Protein AF-A0A1F4XU92-F1 (afdb_monomer_lite)

Structure (mmCIF, N/CA/C/O backbone):
data_AF-A0A1F4XU92-F1
#
_entry.id   AF-A0A1F4XU92-F1
#
loop_
_atom_site.group_PDB
_atom_site.id
_atom_site.type_symbol
_atom_site.label_atom_id
_atom_site.label_alt_id
_atom_site.label_comp_id
_atom_site.label_asym_id
_atom_site.label_entity_id
_atom_site.label_seq_id
_atom_site.pdbx_PDB_ins_code
_atom_site.Cartn_x
_atom_site.Cartn_y
_atom_site.Cartn_z
_atom_site.occupancy
_atom_site.B_iso_or_equiv
_atom_site.auth_seq_id
_atom_site.auth_comp_id
_atom_site.auth_asym_id
_atom_site.auth_atom_id
_atom_site.pdbx_PDB_model_num
ATOM 1 N N . MET A 1 1 ? -14.243 -9.861 16.630 1.00 56.34 1 MET A N 1
ATOM 2 C CA . MET A 1 1 ? -13.476 -11.071 16.261 1.00 56.34 1 MET A CA 1
ATOM 3 C C . MET A 1 1 ? -12.006 -10.678 16.238 1.00 56.34 1 MET A C 1
ATOM 5 O O . MET A 1 1 ? -11.633 -9.948 15.330 1.00 56.34 1 MET A O 1
ATOM 9 N N . PRO A 1 2 ? -11.199 -11.076 17.234 1.00 64.69 2 PRO A N 1
ATOM 10 C CA . PRO A 1 2 ? -9.804 -10.630 17.376 1.00 64.69 2 PRO A CA 1
ATOM 11 C C . PRO A 1 2 ? -8.951 -10.834 16.111 1.00 64.69 2 PRO A C 1
ATOM 13 O O . PRO A 1 2 ? -8.081 -10.027 15.803 1.00 64.69 2 PRO A O 1
ATOM 16 N N . SER A 1 3 ? -9.257 -11.880 15.338 1.00 69.00 3 SER A N 1
ATOM 17 C CA . SER A 1 3 ? -8.586 -12.216 14.081 1.00 69.00 3 SER A CA 1
ATOM 18 C C . SER A 1 3 ? -8.782 -11.178 12.972 1.00 69.00 3 SER A C 1
ATOM 20 O O . SER A 1 3 ? -7.827 -10.866 12.267 1.00 69.00 3 SER A O 1
ATOM 22 N N . LEU A 1 4 ? -9.981 -10.604 12.824 1.00 74.19 4 LEU A N 1
ATOM 23 C CA . LEU A 1 4 ? -10.250 -9.617 11.771 1.00 74.19 4 LEU A CA 1
ATOM 24 C C . LEU A 1 4 ? -9.502 -8.303 12.037 1.00 74.19 4 LEU A C 1
ATOM 26 O O . LEU A 1 4 ? -8.967 -7.704 11.107 1.00 74.19 4 LEU A O 1
ATOM 30 N N . ASN A 1 5 ? -9.396 -7.911 13.313 1.00 82.25 5 ASN A N 1
ATOM 31 C CA . ASN A 1 5 ? -8.617 -6.745 13.732 1.00 82.25 5 ASN A CA 1
ATOM 32 C C . ASN A 1 5 ? -7.135 -6.929 13.374 1.00 82.25 5 ASN A C 1
ATOM 34 O O . ASN A 1 5 ? -6.516 -6.010 12.847 1.00 82.25 5 ASN A O 1
ATOM 38 N N . MET A 1 6 ? -6.578 -8.122 13.616 1.00 87.56 6 MET A N 1
ATOM 39 C CA . MET A 1 6 ? -5.182 -8.438 13.300 1.00 87.56 6 MET A CA 1
ATOM 40 C C . MET A 1 6 ? -4.909 -8.402 11.792 1.00 87.56 6 MET A C 1
ATOM 42 O O . MET A 1 6 ? -3.922 -7.806 11.367 1.00 87.56 6 MET A O 1
ATOM 46 N N . VAL A 1 7 ? -5.787 -8.992 10.976 1.00 90.31 7 VAL A N 1
ATOM 47 C CA . VAL A 1 7 ? -5.635 -8.984 9.511 1.00 90.31 7 VAL A CA 1
ATOM 48 C C . VAL A 1 7 ? -5.689 -7.559 8.960 1.00 90.31 7 VAL A C 1
ATOM 50 O O . VAL A 1 7 ? -4.822 -7.184 8.174 1.00 90.31 7 VAL A O 1
ATOM 53 N N . ALA A 1 8 ? -6.653 -6.745 9.406 1.00 88.94 8 ALA A N 1
ATOM 54 C CA . ALA A 1 8 ? -6.753 -5.348 8.990 1.00 88.94 8 ALA A CA 1
ATOM 55 C C . ALA A 1 8 ? -5.489 -4.551 9.361 1.00 88.94 8 ALA A C 1
ATOM 57 O O . ALA A 1 8 ? -4.950 -3.822 8.529 1.00 88.94 8 ALA A O 1
ATOM 58 N N . TRP A 1 9 ? -4.969 -4.752 10.576 1.00 91.50 9 TRP A N 1
ATOM 59 C CA . TRP A 1 9 ? -3.720 -4.136 11.028 1.00 91.50 9 TRP A CA 1
ATOM 60 C C . TRP A 1 9 ? -2.519 -4.519 10.162 1.00 91.50 9 TRP A C 1
ATOM 62 O O . TRP A 1 9 ? -1.765 -3.644 9.738 1.00 91.50 9 TRP A O 1
ATOM 72 N N . ILE A 1 10 ? -2.349 -5.811 9.870 1.00 93.81 10 ILE A N 1
ATOM 73 C CA . ILE A 1 10 ? -1.255 -6.301 9.021 1.00 93.81 10 ILE A CA 1
ATOM 74 C C . ILE A 1 10 ? -1.353 -5.685 7.625 1.00 93.81 10 ILE A C 1
ATOM 76 O O . ILE A 1 10 ? -0.359 -5.169 7.119 1.00 93.81 10 ILE A O 1
ATOM 80 N N . LEU A 1 11 ? -2.543 -5.687 7.017 1.00 95.38 11 LEU A N 1
ATOM 81 C CA . LEU A 1 11 ? -2.748 -5.121 5.682 1.00 95.38 11 LEU A CA 1
ATOM 82 C C . LEU A 1 11 ? -2.432 -3.622 5.639 1.00 95.38 11 LEU A C 1
ATOM 84 O O . LEU A 1 11 ? -1.786 -3.166 4.698 1.00 95.38 11 LEU A O 1
ATOM 88 N N . VAL A 1 12 ? -2.814 -2.857 6.665 1.00 95.56 12 VAL A N 1
ATOM 89 C CA . VAL A 1 12 ? -2.483 -1.426 6.748 1.00 95.56 12 VAL A CA 1
ATOM 90 C C . VAL A 1 12 ? -0.981 -1.199 6.902 1.00 95.56 12 VAL A C 1
ATOM 92 O O . VAL A 1 12 ? -0.435 -0.338 6.216 1.00 95.56 12 VAL A O 1
ATOM 95 N N . ILE A 1 13 ? -0.294 -1.980 7.743 1.00 95.69 13 ILE A N 1
ATOM 96 C CA . ILE A 1 13 ? 1.166 -1.882 7.901 1.00 95.69 13 ILE A CA 1
ATOM 97 C C . ILE A 1 13 ? 1.871 -2.200 6.577 1.00 95.69 13 ILE A C 1
ATOM 99 O O . ILE A 1 13 ? 2.729 -1.435 6.142 1.00 95.69 13 ILE A O 1
ATOM 103 N N . VAL A 1 14 ? 1.489 -3.291 5.907 1.00 96.62 14 VAL A N 1
ATOM 104 C CA . VAL A 1 14 ? 2.054 -3.674 4.603 1.00 96.62 14 VAL A CA 1
ATOM 105 C C . VAL A 1 14 ? 1.811 -2.581 3.562 1.00 96.62 14 VAL A C 1
ATOM 107 O O . VAL A 1 14 ? 2.733 -2.203 2.839 1.00 96.62 14 VAL A O 1
ATOM 110 N N . GLY A 1 15 ? 0.599 -2.023 3.520 1.00 97.44 15 GLY A N 1
ATOM 111 C CA . GLY A 1 15 ? 0.258 -0.897 2.657 1.00 97.44 15 GLY A CA 1
ATOM 112 C C . GLY A 1 15 ? 1.131 0.331 2.905 1.00 97.44 15 GLY A C 1
ATOM 113 O O . GLY A 1 15 ? 1.705 0.876 1.964 1.00 97.44 15 GLY A O 1
ATOM 114 N N . ALA A 1 16 ? 1.280 0.729 4.169 1.00 97.38 16 ALA A N 1
ATOM 115 C CA . ALA A 1 16 ? 2.093 1.875 4.564 1.00 97.38 16 ALA A CA 1
ATOM 116 C C . ALA A 1 16 ? 3.572 1.689 4.195 1.00 97.38 16 ALA A C 1
ATOM 118 O O . ALA A 1 16 ? 4.193 2.616 3.676 1.00 97.38 16 ALA A O 1
ATOM 119 N N . LEU A 1 17 ? 4.125 0.488 4.398 1.00 98.12 17 LEU A N 1
ATOM 120 C CA . LEU A 1 17 ? 5.497 0.164 4.001 1.00 98.12 17 LEU A CA 1
ATOM 121 C C . LEU A 1 17 ? 5.678 0.202 2.477 1.00 98.12 17 LEU A C 1
ATOM 123 O O . LEU A 1 17 ? 6.640 0.804 2.008 1.00 98.12 17 LEU A O 1
ATOM 127 N N . ASN A 1 18 ? 4.751 -0.373 1.697 1.00 98.25 18 ASN A N 1
ATOM 128 C CA . ASN A 1 18 ? 4.822 -0.325 0.232 1.00 98.25 18 ASN A CA 1
ATOM 129 C C . ASN A 1 18 ? 4.793 1.119 -0.283 1.00 98.25 18 ASN A C 1
ATOM 131 O O . ASN A 1 18 ? 5.608 1.487 -1.118 1.00 98.25 18 ASN A O 1
ATOM 135 N N . TRP A 1 19 ? 3.888 1.951 0.236 1.00 97.44 19 TRP A N 1
ATOM 136 C CA . TRP A 1 19 ? 3.779 3.352 -0.179 1.00 97.44 19 TRP A CA 1
ATOM 137 C C . TRP A 1 19 ? 4.986 4.184 0.267 1.00 97.44 19 TRP A C 1
ATOM 139 O O . TRP A 1 19 ? 5.440 5.048 -0.479 1.00 97.44 19 TRP A O 1
ATOM 149 N N . GLY A 1 20 ? 5.549 3.894 1.444 1.00 97.75 20 GLY A N 1
ATOM 150 C CA . GLY A 1 20 ? 6.803 4.495 1.895 1.00 97.75 20 GLY A CA 1
ATOM 151 C C . GLY A 1 20 ? 7.968 4.171 0.959 1.00 97.75 20 GLY A C 1
ATOM 152 O O . GLY A 1 20 ? 8.724 5.067 0.593 1.00 97.75 20 GLY A O 1
ATOM 153 N N . LEU A 1 21 ? 8.081 2.917 0.515 1.00 98.06 21 LEU A N 1
ATOM 154 C CA . LEU A 1 21 ? 9.088 2.519 -0.469 1.00 98.06 21 LEU A CA 1
ATOM 155 C C . LEU A 1 21 ? 8.841 3.160 -1.833 1.00 98.06 21 LEU A C 1
ATOM 157 O O . LEU A 1 21 ? 9.797 3.652 -2.415 1.00 98.06 21 LEU A O 1
ATOM 161 N N . VAL A 1 22 ? 7.593 3.227 -2.307 1.00 98.00 22 VAL A N 1
ATOM 162 C CA . VAL A 1 22 ? 7.247 3.945 -3.546 1.00 98.00 22 VAL A CA 1
ATOM 163 C C . VAL A 1 22 ? 7.725 5.397 -3.480 1.00 98.00 22 VAL A C 1
ATOM 165 O O . VAL A 1 22 ? 8.468 5.817 -4.360 1.00 98.00 22 VAL A O 1
ATOM 168 N N . GLY A 1 23 ? 7.407 6.125 -2.405 1.00 97.88 23 GLY A N 1
ATOM 169 C CA . GLY A 1 23 ? 7.856 7.511 -2.246 1.00 97.88 23 GLY A CA 1
ATOM 170 C C . GLY A 1 23 ? 9.380 7.654 -2.155 1.00 97.88 23 GLY A C 1
ATOM 171 O O . GLY A 1 23 ? 9.948 8.576 -2.733 1.00 97.88 23 GLY A O 1
ATOM 172 N N . LEU A 1 24 ? 10.073 6.736 -1.469 1.00 98.31 24 LEU A N 1
ATOM 173 C CA . LEU A 1 24 ? 11.543 6.713 -1.441 1.00 98.31 24 LEU A CA 1
ATOM 174 C C . LEU A 1 24 ? 12.147 6.403 -2.816 1.00 98.31 24 LEU A C 1
ATOM 176 O O . LEU A 1 24 ? 13.153 7.002 -3.194 1.00 98.31 24 LEU A O 1
ATOM 180 N N . GLY A 1 25 ? 11.525 5.494 -3.561 1.00 97.69 25 GLY A N 1
ATOM 181 C CA . GLY A 1 25 ? 11.902 5.152 -4.923 1.00 97.69 25 GLY A CA 1
ATOM 182 C C . GLY A 1 25 ? 11.787 6.354 -5.856 1.00 97.69 25 GLY A C 1
ATOM 183 O O . GLY A 1 25 ? 12.708 6.603 -6.633 1.00 97.69 25 GLY A O 1
ATOM 184 N N . ASP A 1 26 ? 10.733 7.162 -5.712 1.00 97.19 26 ASP A N 1
ATOM 185 C CA . ASP A 1 26 ? 10.564 8.393 -6.487 1.00 97.19 26 ASP A CA 1
ATOM 186 C C . ASP A 1 26 ? 11.738 9.366 -6.268 1.00 97.19 26 ASP A C 1
ATOM 188 O O . ASP A 1 26 ? 12.281 9.903 -7.235 1.00 97.19 26 ASP A O 1
ATOM 192 N N . PHE A 1 27 ? 12.215 9.530 -5.026 1.00 97.12 27 PHE A N 1
ATOM 193 C CA . PHE A 1 27 ? 13.427 10.319 -4.741 1.00 97.12 27 PHE A CA 1
ATOM 194 C C . PHE A 1 27 ? 14.704 9.701 -5.327 1.00 97.12 27 PHE A C 1
ATOM 196 O O . PHE A 1 27 ? 15.647 10.424 -5.651 1.00 97.12 27 PHE A O 1
ATOM 203 N N . ALA A 1 28 ? 14.744 8.377 -5.464 1.00 96.75 28 ALA A N 1
ATOM 204 C CA . ALA A 1 28 ? 15.858 7.632 -6.041 1.00 96.75 28 ALA A CA 1
ATOM 205 C C . ALA A 1 28 ? 15.766 7.464 -7.574 1.00 96.75 28 ALA A C 1
ATOM 207 O O . ALA A 1 28 ? 16.660 6.864 -8.171 1.00 96.75 28 ALA A O 1
ATOM 208 N N . GLY A 1 29 ? 14.706 7.966 -8.221 1.00 96.12 29 GLY A N 1
ATOM 209 C CA . GLY A 1 29 ? 14.472 7.807 -9.660 1.00 96.12 29 GLY A CA 1
ATOM 210 C C . GLY A 1 29 ? 14.141 6.371 -10.092 1.00 96.12 29 GLY A C 1
ATOM 211 O O . GLY A 1 29 ? 14.427 5.990 -11.226 1.00 96.12 29 GLY A O 1
ATOM 212 N N . SER A 1 30 ? 13.578 5.553 -9.199 1.00 94.69 30 SER A N 1
ATOM 213 C CA . SER A 1 30 ? 13.279 4.135 -9.433 1.00 94.69 30 SER A CA 1
ATOM 214 C C . SER A 1 30 ? 11.929 3.742 -8.827 1.00 94.69 30 SER A C 1
ATOM 216 O O . SER A 1 30 ? 11.553 4.227 -7.770 1.00 94.69 30 SER A O 1
ATOM 218 N N . SER A 1 31 ? 11.180 2.835 -9.461 1.00 94.06 31 SER A N 1
ATOM 219 C CA . SER A 1 31 ? 9.913 2.362 -8.888 1.00 94.06 31 SER A CA 1
ATOM 220 C C . SER A 1 31 ? 10.161 1.241 -7.880 1.00 94.06 31 SER A C 1
ATOM 222 O O . SER A 1 31 ? 10.579 0.147 -8.256 1.00 94.06 31 SER A O 1
ATOM 224 N N . TRP A 1 32 ? 9.876 1.496 -6.601 1.00 97.19 32 TRP A N 1
ATOM 225 C CA . TRP A 1 32 ? 9.986 0.505 -5.518 1.00 97.19 32 TRP A CA 1
ATOM 226 C C . TRP A 1 32 ? 8.616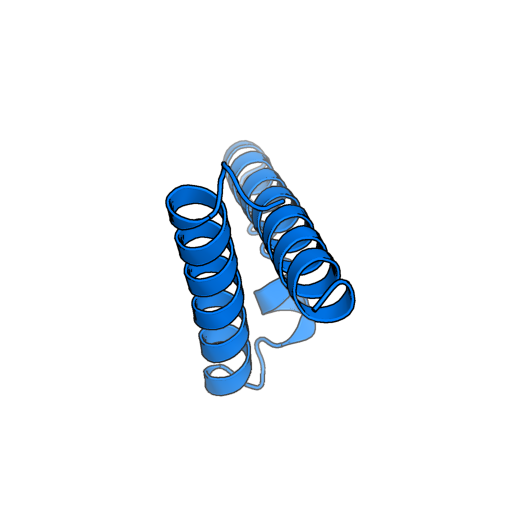 0.044 -5.015 1.00 97.19 32 TRP A C 1
ATOM 228 O O . TRP A 1 32 ? 8.369 -0.094 -3.816 1.00 97.19 32 TRP A O 1
ATOM 238 N N . ASN A 1 33 ? 7.697 -0.193 -5.948 1.00 97.19 33 ASN A N 1
ATOM 239 C CA . ASN A 1 33 ? 6.403 -0.784 -5.639 1.00 97.19 33 ASN A CA 1
ATOM 240 C C . ASN A 1 33 ? 6.553 -2.300 -5.454 1.00 97.19 33 ASN A C 1
ATOM 242 O O . ASN A 1 33 ? 6.470 -3.064 -6.413 1.00 97.19 33 ASN A O 1
ATOM 246 N N . VAL A 1 34 ? 6.763 -2.740 -4.213 1.00 96.44 34 VAL A N 1
ATOM 247 C CA . VAL A 1 34 ? 6.976 -4.153 -3.862 1.00 96.44 34 VAL A CA 1
ATOM 248 C C . VAL A 1 34 ? 5.793 -5.028 -4.274 1.00 96.44 34 VAL A C 1
ATOM 250 O O . VAL A 1 34 ? 5.998 -6.145 -4.745 1.00 96.44 34 VAL A O 1
ATOM 253 N N . VAL A 1 35 ? 4.557 -4.530 -4.147 1.00 96.62 35 VAL A N 1
ATOM 254 C CA . VAL A 1 35 ? 3.370 -5.283 -4.586 1.00 96.62 35 VAL A CA 1
ATOM 255 C C . VAL A 1 35 ? 3.443 -5.554 -6.090 1.00 96.62 35 VAL A C 1
ATOM 257 O O . VAL A 1 35 ? 3.264 -6.698 -6.504 1.00 96.62 35 VAL A O 1
ATOM 260 N N . ASN A 1 36 ? 3.785 -4.544 -6.892 1.00 97.19 36 ASN A N 1
ATOM 261 C CA . ASN A 1 36 ? 3.977 -4.713 -8.330 1.00 97.19 36 ASN A CA 1
ATOM 262 C C . ASN A 1 36 ? 5.180 -5.618 -8.655 1.00 97.19 36 ASN A C 1
ATOM 264 O O . ASN A 1 36 ? 5.083 -6.482 -9.517 1.00 97.19 36 ASN A O 1
ATOM 268 N N . MET A 1 37 ? 6.295 -5.498 -7.929 1.00 95.62 37 MET A N 1
ATOM 269 C CA . MET A 1 37 ? 7.474 -6.353 -8.139 1.00 95.62 37 MET A CA 1
ATOM 270 C C . MET A 1 37 ? 7.175 -7.842 -7.914 1.00 95.62 37 MET A C 1
ATOM 272 O O . MET A 1 37 ? 7.742 -8.691 -8.599 1.00 95.62 37 MET A O 1
ATOM 276 N N . LEU A 1 38 ? 6.297 -8.166 -6.959 1.00 95.62 38 LEU A N 1
ATOM 277 C CA . LEU A 1 38 ? 5.921 -9.545 -6.641 1.00 95.62 38 LEU A CA 1
ATOM 278 C C . LEU A 1 38 ? 4.779 -10.070 -7.518 1.00 95.62 38 LEU A C 1
ATOM 280 O O . LEU A 1 38 ? 4.775 -11.247 -7.872 1.00 95.62 38 LEU A O 1
ATOM 284 N N . LEU A 1 39 ? 3.798 -9.222 -7.832 1.00 96.31 39 LEU A N 1
ATOM 285 C CA . LEU A 1 39 ? 2.527 -9.632 -8.437 1.00 96.31 39 LEU A CA 1
ATOM 286 C C . LEU A 1 39 ? 2.289 -9.069 -9.839 1.00 96.31 39 LEU A C 1
ATOM 288 O O . LEU A 1 39 ? 1.261 -9.384 -10.425 1.00 96.31 39 LEU A O 1
ATOM 292 N N . GLY A 1 40 ? 3.195 -8.269 -10.400 1.00 90.12 40 GLY A N 1
ATOM 293 C CA . GLY A 1 40 ? 2.963 -7.462 -11.607 1.00 90.12 40 GLY A CA 1
ATOM 294 C C . GLY A 1 40 ? 2.682 -8.249 -12.890 1.00 90.12 40 GLY A C 1
ATOM 295 O O . GLY A 1 40 ? 2.248 -7.676 -13.886 1.00 90.12 40 GLY A O 1
ATOM 296 N N . THR A 1 41 ? 2.867 -9.571 -12.883 1.00 95.00 41 THR A N 1
ATOM 297 C CA . THR A 1 41 ? 2.395 -10.451 -13.963 1.00 95.00 41 THR A CA 1
ATOM 298 C C . THR A 1 41 ? 0.888 -10.714 -13.890 1.00 95.00 41 THR A C 1
ATOM 300 O O . THR A 1 41 ? 0.297 -11.141 -14.882 1.00 95.00 41 THR A O 1
ATOM 303 N N . TRP A 1 42 ? 0.261 -10.477 -12.733 1.00 97.31 42 TRP A N 1
ATOM 304 C CA . TRP A 1 42 ? -1.150 -10.707 -12.407 1.00 97.31 42 TRP A CA 1
ATOM 305 C C . TRP A 1 42 ? -1.825 -9.389 -11.949 1.00 97.31 42 TRP A C 1
ATOM 307 O O . TRP A 1 42 ? -2.166 -9.238 -10.769 1.00 97.31 42 TRP A O 1
ATOM 317 N N . PRO A 1 43 ? -2.076 -8.430 -12.866 1.00 94.31 43 PRO A N 1
A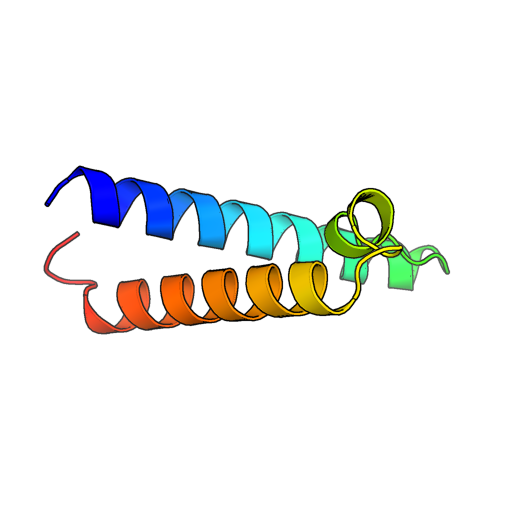TOM 318 C CA . PRO A 1 43 ? -2.527 -7.072 -12.521 1.00 94.31 43 PRO A CA 1
ATOM 319 C C . PRO A 1 43 ? -3.829 -7.013 -11.709 1.00 94.31 43 PRO A C 1
ATOM 321 O O . PRO A 1 43 ? -4.040 -6.123 -10.882 1.00 94.31 43 PRO A O 1
ATOM 324 N N . GLN A 1 44 ? -4.725 -7.976 -11.926 1.00 97.19 44 GLN A N 1
ATOM 325 C CA . GLN A 1 44 ? -5.985 -8.089 -11.198 1.00 97.19 44 GLN A CA 1
ATOM 326 C C . GLN A 1 44 ? -5.758 -8.446 -9.722 1.00 97.19 44 GLN A C 1
ATOM 328 O O . GLN A 1 44 ? -6.482 -7.959 -8.856 1.00 97.19 44 GLN A O 1
ATOM 333 N N . VAL A 1 45 ? -4.748 -9.270 -9.424 1.00 96.69 45 VAL A N 1
ATOM 334 C CA . VAL A 1 45 ? -4.423 -9.681 -8.050 1.00 96.69 45 VAL A CA 1
ATOM 335 C C . VAL A 1 45 ? -3.704 -8.557 -7.312 1.00 96.69 45 VAL A C 1
ATOM 337 O O . VAL A 1 45 ? -4.038 -8.280 -6.164 1.00 96.69 45 VAL A O 1
ATOM 340 N N . GLU A 1 46 ? -2.803 -7.840 -7.984 1.00 96.50 46 GLU A N 1
ATOM 341 C CA . GLU A 1 46 ? -2.222 -6.591 -7.473 1.00 96.50 46 GLU A CA 1
ATOM 342 C C . GLU A 1 46 ? -3.315 -5.572 -7.104 1.00 96.50 46 GLU A C 1
ATOM 344 O O . GLU A 1 46 ? -3.351 -5.069 -5.978 1.00 96.50 46 GLU A O 1
ATOM 349 N N . SER A 1 47 ? -4.273 -5.340 -8.009 1.00 97.12 47 SER A N 1
ATOM 350 C CA . SER A 1 47 ? -5.396 -4.423 -7.765 1.00 97.12 4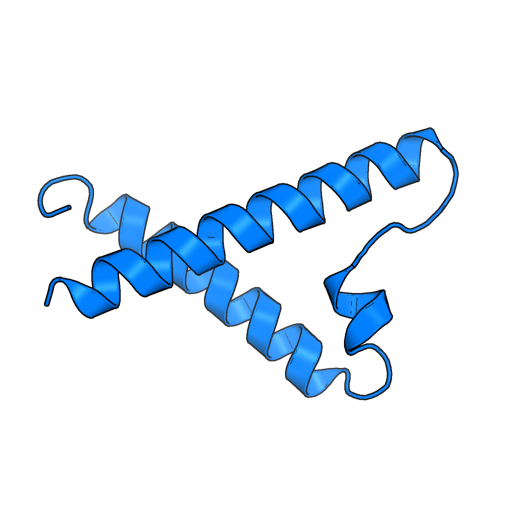7 SER A CA 1
ATOM 351 C C . SER A 1 47 ? -6.242 -4.853 -6.564 1.00 97.12 47 SER A C 1
ATOM 353 O O . SER A 1 47 ? -6.651 -4.021 -5.754 1.00 97.12 47 SER A O 1
ATOM 355 N N . LEU A 1 48 ? -6.479 -6.160 -6.412 1.00 97.56 48 LEU A N 1
ATOM 356 C CA . LEU A 1 48 ? -7.197 -6.702 -5.263 1.00 97.56 48 LEU A CA 1
ATOM 357 C C . LEU A 1 48 ? -6.455 -6.421 -3.950 1.00 97.56 48 LEU A C 1
ATOM 359 O O . LEU A 1 48 ? -7.087 -6.008 -2.979 1.00 97.56 48 LEU A O 1
ATOM 363 N N . VAL A 1 49 ? -5.129 -6.590 -3.915 1.00 96.62 49 VAL A N 1
ATOM 364 C CA . VAL A 1 49 ? -4.318 -6.259 -2.732 1.00 96.62 49 VAL A CA 1
ATOM 365 C C . VAL A 1 49 ? -4.490 -4.786 -2.362 1.00 96.62 49 VAL A C 1
ATOM 367 O O . VAL A 1 49 ? -4.739 -4.483 -1.195 1.00 96.62 49 VAL A O 1
ATOM 370 N N . TYR A 1 50 ? -4.450 -3.873 -3.335 1.00 97.12 50 TYR A N 1
ATOM 371 C CA . TYR A 1 50 ? -4.665 -2.445 -3.075 1.00 97.12 50 TYR A CA 1
ATOM 372 C C . TYR A 1 50 ? -6.048 -2.142 -2.501 1.00 97.12 50 TYR A C 1
ATOM 374 O O . TYR A 1 50 ? -6.160 -1.383 -1.534 1.00 97.12 50 TYR A O 1
ATOM 382 N N . VAL A 1 51 ? -7.095 -2.781 -3.027 1.00 98.00 51 VAL A N 1
ATOM 383 C CA . VAL A 1 51 ? -8.456 -2.641 -2.494 1.00 98.00 51 VAL A CA 1
ATOM 384 C C . VAL A 1 51 ? -8.544 -3.161 -1.057 1.00 98.00 51 VAL A C 1
ATOM 386 O O . VAL A 1 51 ? -9.127 -2.491 -0.206 1.00 98.00 51 VAL A O 1
ATOM 389 N N . LEU A 1 52 ? -7.940 -4.313 -0.751 1.00 97.31 52 LEU A N 1
ATOM 390 C CA . LEU A 1 52 ? -7.958 -4.899 0.595 1.00 97.31 52 LEU A CA 1
ATOM 391 C C . LEU A 1 52 ? -7.201 -4.043 1.619 1.00 97.31 52 LEU A C 1
ATOM 393 O O . LEU A 1 52 ? -7.667 -3.882 2.750 1.00 97.31 52 LEU A O 1
ATOM 397 N N . VAL A 1 53 ? -6.071 -3.451 1.226 1.00 97.75 53 VAL A N 1
ATOM 398 C CA . VAL A 1 53 ? -5.326 -2.487 2.050 1.00 97.75 53 VAL A CA 1
ATOM 399 C C . VAL A 1 53 ? -6.183 -1.251 2.342 1.00 97.75 53 VAL A C 1
ATOM 401 O O . VAL A 1 53 ? -6.343 -0.877 3.506 1.00 97.75 53 VAL A O 1
ATOM 404 N N . GLY A 1 54 ? -6.792 -0.650 1.314 1.00 96.00 54 GLY A N 1
ATOM 405 C CA . GLY A 1 54 ? -7.660 0.520 1.476 1.00 96.00 54 GLY A CA 1
ATOM 406 C C . GLY A 1 54 ? -8.886 0.232 2.347 1.00 96.00 54 GLY A C 1
ATOM 407 O O . GLY A 1 54 ? -9.191 0.991 3.269 1.00 96.00 54 GLY A O 1
ATOM 408 N N . ALA A 1 55 ? -9.545 -0.907 2.120 1.00 96.31 55 ALA A N 1
ATOM 409 C CA . ALA A 1 55 ? -10.678 -1.360 2.922 1.00 96.31 55 ALA A CA 1
ATOM 410 C C . ALA A 1 55 ? -10.292 -1.573 4.394 1.00 96.31 55 ALA A C 1
ATOM 412 O O . ALA A 1 55 ? -11.052 -1.199 5.287 1.00 96.31 55 ALA A O 1
ATOM 413 N N . SER A 1 56 ? -9.099 -2.113 4.656 1.00 94.75 56 SER A N 1
ATOM 414 C CA . SER A 1 56 ? -8.585 -2.305 6.017 1.00 94.75 56 SER A CA 1
ATOM 415 C C . SER A 1 56 ? -8.363 -0.972 6.732 1.00 94.75 56 SER A C 1
ATOM 417 O O . SER A 1 56 ? -8.805 -0.804 7.868 1.00 94.75 56 SER A O 1
ATOM 419 N N . GLY A 1 57 ? -7.765 0.011 6.049 1.00 93.88 57 GLY A N 1
ATOM 420 C CA . GLY A 1 57 ? -7.593 1.365 6.581 1.00 93.88 57 GLY A CA 1
ATOM 421 C C . GLY A 1 57 ? -8.927 2.046 6.894 1.00 93.88 57 GLY A C 1
ATOM 422 O O . GLY A 1 57 ? -9.115 2.571 7.993 1.00 93.88 57 GLY A O 1
ATOM 423 N N . ALA A 1 58 ? -9.889 1.972 5.970 1.00 94.31 58 ALA A N 1
ATOM 424 C CA . ALA A 1 58 ? -11.235 2.504 6.174 1.00 94.31 58 ALA A CA 1
ATOM 425 C C . ALA A 1 58 ? -11.946 1.832 7.362 1.00 94.31 58 ALA A C 1
ATOM 427 O O . ALA A 1 58 ? -12.520 2.510 8.215 1.00 94.31 58 ALA A O 1
ATOM 428 N N . TRP A 1 59 ? -11.859 0.503 7.462 1.00 91.00 59 TRP A N 1
ATOM 429 C CA . TRP A 1 59 ? -12.445 -0.257 8.563 1.00 91.00 59 TRP A CA 1
ATOM 430 C C . TRP A 1 59 ? -11.842 0.136 9.917 1.00 91.00 59 TRP A C 1
ATOM 432 O O . TRP A 1 59 ? -12.588 0.334 10.877 1.00 91.00 59 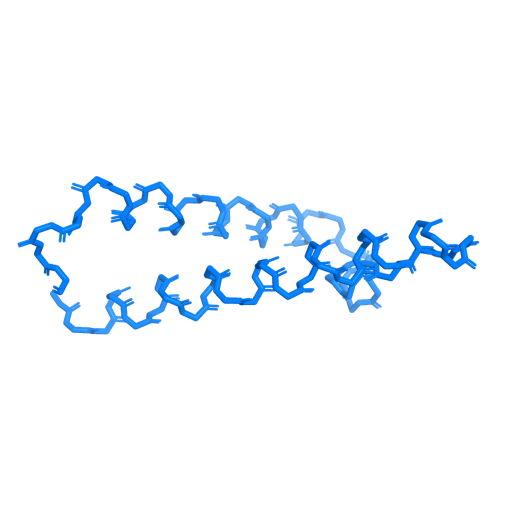TRP A O 1
ATOM 442 N N . MET A 1 60 ? -10.517 0.307 9.994 1.00 88.81 60 MET A N 1
ATOM 443 C CA . MET A 1 60 ? -9.829 0.747 11.213 1.00 88.81 60 MET A CA 1
ATOM 444 C C . MET A 1 60 ? -10.219 2.175 11.615 1.00 88.81 60 MET A C 1
ATOM 446 O O . MET A 1 60 ? -10.408 2.442 12.800 1.00 88.81 60 MET A O 1
ATOM 450 N N . LEU A 1 61 ? -10.381 3.092 10.655 1.00 89.94 61 LEU A N 1
ATOM 451 C CA . LEU A 1 61 ? -10.830 4.462 10.928 1.00 89.94 61 LEU A CA 1
ATOM 452 C C . LEU A 1 61 ? -12.235 4.493 11.537 1.00 89.94 61 LEU A C 1
ATOM 454 O O . LEU A 1 61 ? -12.456 5.182 12.532 1.00 89.94 61 LEU A O 1
ATOM 458 N N . VAL A 1 62 ? -13.163 3.717 10.974 1.00 89.81 62 VAL A N 1
ATOM 459 C CA . VAL A 1 62 ? -14.553 3.644 11.451 1.00 89.81 62 VAL A CA 1
ATOM 460 C C . VAL A 1 62 ? -14.656 2.902 12.790 1.00 89.81 62 VAL A C 1
ATOM 462 O O . VAL A 1 62 ? -15.495 3.245 13.620 1.00 89.81 62 VAL A O 1
ATOM 465 N N . ASN A 1 63 ? -13.787 1.919 13.044 1.00 84.88 63 ASN A N 1
ATOM 466 C CA . ASN A 1 63 ? -13.825 1.089 14.253 1.00 84.88 63 ASN A CA 1
ATOM 467 C C . ASN A 1 63 ? -12.791 1.468 15.325 1.00 84.88 63 ASN A C 1
ATOM 469 O O . ASN A 1 63 ? -12.552 0.675 16.235 1.00 84.88 63 ASN A O 1
ATOM 473 N N . LYS A 1 64 ? -12.231 2.688 15.289 1.00 66.75 64 LYS A N 1
ATOM 474 C CA . LYS A 1 64 ? -11.230 3.190 16.257 1.00 66.75 64 LYS A CA 1
ATOM 475 C C . LYS A 1 64 ? -11.591 3.016 17.743 1.00 66.75 64 LYS A C 1
ATOM 477 O O . LYS A 1 64 ? -10.683 2.985 18.561 1.00 66.75 64 LYS A O 1
ATOM 482 N N . GLY A 1 65 ? -12.875 2.894 18.098 1.00 58.84 65 GLY A N 1
ATOM 483 C CA . GLY A 1 65 ? -13.337 2.669 19.480 1.00 58.84 65 GLY A CA 1
ATOM 484 C C . GLY A 1 65 ? -13.573 1.204 19.883 1.00 58.84 65 GLY A C 1
ATOM 485 O O . GLY A 1 65 ? -14.012 0.957 21.000 1.00 58.84 65 GLY A O 1
ATOM 486 N N . LYS A 1 66 ? -13.355 0.240 18.980 1.00 56.09 66 LYS A N 1
ATOM 487 C CA . LYS A 1 66 ? -13.598 -1.204 19.196 1.00 56.09 66 LYS A CA 1
ATOM 488 C C . LYS A 1 66 ? -12.362 -2.072 18.922 1.00 56.09 66 LYS A C 1
ATO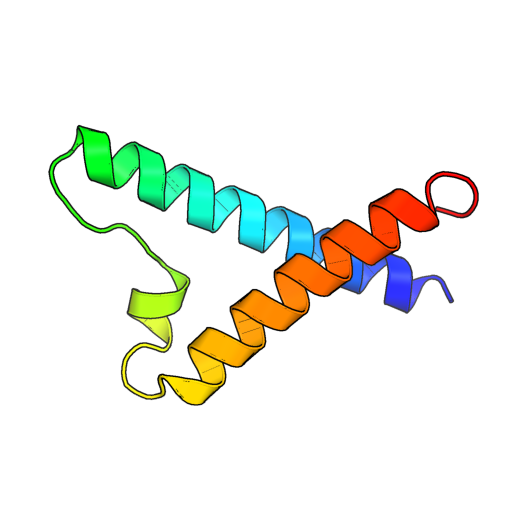M 490 O O . LYS A 1 66 ? -12.481 -3.300 18.879 1.00 56.09 66 LYS A O 1
ATOM 495 N N . MET A 1 67 ? -11.222 -1.434 18.663 1.00 56.19 67 MET A N 1
ATOM 496 C CA . MET A 1 67 ? -9.927 -2.088 18.476 1.00 56.19 67 MET A CA 1
ATOM 497 C C . MET A 1 67 ? -9.167 -2.156 19.788 1.00 56.19 67 MET A C 1
ATOM 499 O O . MET A 1 67 ? -9.199 -1.147 20.524 1.00 56.19 67 MET A O 1
#

Organism: NCBI:txid1797242

InterPro domains:
  IPR007211 Protein of unknown function DUF378 [PF04070] (4-62)
  IPR007211 Protein of unknown function DUF378 [PTHR37304] (3-64)

Radius of gyration: 13.53 Å; chains: 1; bounding box: 30×22×33 Å

pLDDT: mean 91.23, std 11.2, range [56.09, 98.31]

Sequence (67 aa):
MPSLNMVAWILVIVGALNWGLVGLGDFAG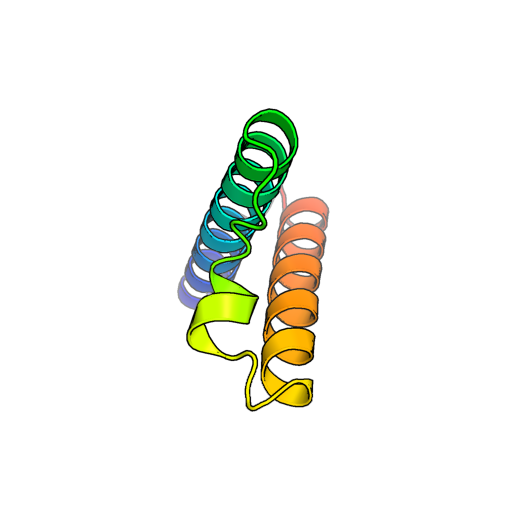SSWNVVNMLLGTWPQVESLVYVLVGASGAWMLVNKGKM

Foldseek 3Di:
DVVLLVQLVVLLVVVVVQVVQQVVCVVVVHGSRVLCVVCVVPVVVSVVSVVSSVVSVVVCVVCVPPD

Secondary structure (DSSP, 8-state):
-HHHHHHHHHHHHHHHHHHHHHHHHHHHTS---HHHHHHTT-HHHHHHHHHHHHHHHHHHHHTTT--